Protein AF-A0A166CKY2-F1 (afdb_monomer_lite)

Foldseek 3Di:
DDDDDDDDDDDDDDDDDDDDDDDDDPPPPDDPPPPPDPDPCPDPVNVVVVVVVVVVVVVVVVVVVVVVVVVVVVVVVVVVVVVVVVVVVVVVVVVVVVVVVVVD

pLDDT: mean 74.88, std 21.4, range [35.12, 98.31]

Structure (mmCIF, N/CA/C/O backbone):
data_AF-A0A166CKY2-F1
#
_entry.id   AF-A0A166CKY2-F1
#
loop_
_atom_site.group_PDB
_atom_site.id
_atom_site.type_symbol
_atom_site.label_atom_id
_atom_site.label_alt_id
_atom_site.label_comp_id
_atom_site.label_asym_id
_atom_site.label_entity_id
_atom_site.label_seq_id
_atom_site.pdbx_PDB_ins_code
_atom_site.Cartn_x
_atom_site.Cartn_y
_atom_site.Cartn_z
_atom_site.occupancy
_atom_site.B_iso_or_equiv
_atom_site.auth_seq_id
_atom_site.auth_comp_id
_atom_site.auth_asym_id
_atom_site.auth_atom_id
_atom_site.pdbx_PDB_model_num
ATOM 1 N N . MET A 1 1 ? 30.961 61.485 -17.310 1.00 35.12 1 MET A N 1
ATOM 2 C CA . MET A 1 1 ? 31.722 62.132 -18.396 1.00 35.12 1 MET A CA 1
ATOM 3 C C . MET A 1 1 ? 32.921 61.261 -18.720 1.00 35.12 1 MET A C 1
ATOM 5 O O . MET A 1 1 ? 33.602 60.895 -17.775 1.00 35.12 1 MET A O 1
ATOM 9 N N . SER A 1 2 ? 33.133 61.002 -20.018 1.00 40.38 2 SER A N 1
ATOM 10 C CA . SER A 1 2 ? 34.422 60.700 -20.676 1.00 40.38 2 SER A CA 1
ATOM 11 C C . SER A 1 2 ? 35.143 59.389 -20.327 1.00 40.38 2 SER A C 1
ATOM 13 O O . SER A 1 2 ? 35.209 59.009 -19.172 1.00 40.38 2 SER A O 1
ATOM 15 N N . THR A 1 3 ? 35.768 58.641 -21.236 1.00 43.66 3 THR A N 1
ATOM 16 C CA . THR A 1 3 ? 35.901 58.640 -22.710 1.00 43.66 3 THR A CA 1
ATOM 17 C C . THR A 1 3 ? 36.643 57.340 -23.053 1.00 43.66 3 THR A C 1
ATOM 19 O O . THR A 1 3 ? 37.560 56.959 -22.328 1.00 43.66 3 THR A O 1
ATOM 22 N N . LEU A 1 4 ? 36.294 56.695 -24.167 1.00 44.28 4 LEU A N 1
ATOM 23 C CA . LEU A 1 4 ? 37.158 55.723 -24.849 1.00 44.28 4 LEU A CA 1
ATOM 24 C C . LEU A 1 4 ? 38.430 56.429 -25.363 1.00 44.28 4 LEU A C 1
ATOM 26 O O . LEU A 1 4 ? 38.348 57.606 -25.728 1.00 44.28 4 LEU A O 1
ATOM 30 N N . PRO A 1 5 ? 39.547 55.704 -25.533 1.00 48.31 5 PRO A N 1
ATOM 31 C CA . PRO A 1 5 ? 40.351 55.924 -26.726 1.00 48.31 5 PRO A CA 1
ATOM 32 C C . PRO A 1 5 ? 40.645 54.629 -27.498 1.00 48.31 5 PRO A C 1
ATOM 34 O O . PRO A 1 5 ? 41.071 53.610 -26.961 1.00 48.31 5 PRO A O 1
ATOM 37 N N . THR A 1 6 ? 40.394 54.743 -28.797 1.00 45.53 6 THR A N 1
ATOM 38 C CA . THR A 1 6 ? 40.831 53.920 -29.927 1.00 45.53 6 THR A CA 1
ATOM 39 C C . THR A 1 6 ? 42.352 53.965 -30.114 1.00 45.53 6 THR A C 1
ATOM 41 O O . THR A 1 6 ? 42.912 55.055 -30.040 1.00 45.53 6 THR A O 1
ATOM 44 N N . GLN A 1 7 ? 42.983 52.844 -30.500 1.00 37.09 7 GLN A N 1
ATOM 45 C CA . GLN A 1 7 ? 44.106 52.840 -31.462 1.00 37.09 7 GLN A CA 1
ATOM 46 C C . GLN A 1 7 ? 44.416 51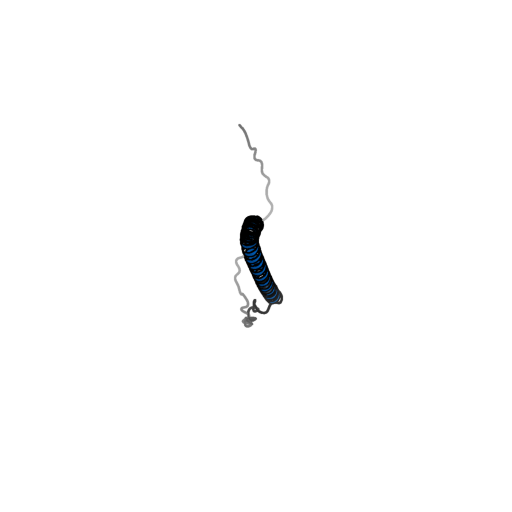.425 -32.017 1.00 37.09 7 GLN A C 1
ATOM 48 O O . GLN A 1 7 ? 44.999 50.587 -31.338 1.00 37.09 7 GLN A O 1
ATOM 53 N N . GLN A 1 8 ? 44.022 51.173 -33.273 1.00 46.56 8 GLN A N 1
ATOM 54 C CA . GLN A 1 8 ? 44.831 50.440 -34.281 1.00 46.56 8 GLN A CA 1
ATOM 55 C C . GLN A 1 8 ? 45.835 51.457 -34.909 1.00 46.56 8 GLN A C 1
ATOM 57 O O . GLN A 1 8 ? 45.719 52.625 -34.519 1.00 46.56 8 GLN A O 1
ATOM 62 N N . PRO A 1 9 ? 46.738 51.173 -35.891 1.00 52.53 9 PRO A N 1
ATOM 63 C CA . PRO A 1 9 ? 46.991 49.970 -36.724 1.00 52.53 9 PRO A CA 1
ATOM 64 C C . PRO A 1 9 ? 48.501 49.670 -37.001 1.00 52.53 9 PRO A C 1
ATOM 66 O O . PRO A 1 9 ? 49.356 50.396 -36.510 1.00 52.53 9 PRO A O 1
ATOM 69 N N . VAL A 1 10 ? 48.808 48.598 -37.756 1.00 44.41 10 VAL A N 1
ATOM 70 C CA . VAL A 1 10 ? 49.768 48.474 -38.903 1.00 44.41 10 VAL A CA 1
ATOM 71 C C . VAL A 1 10 ? 49.798 46.982 -39.312 1.00 44.41 10 VAL A C 1
ATOM 73 O O . VAL A 1 10 ? 50.087 46.133 -38.476 1.00 44.41 10 VAL A O 1
ATOM 76 N N . ASP A 1 11 ? 49.235 46.531 -40.433 1.00 44.06 11 ASP A N 1
ATOM 77 C CA . ASP A 1 11 ? 49.545 46.715 -41.868 1.00 44.06 11 ASP A CA 1
ATOM 78 C C . ASP A 1 11 ? 50.386 45.560 -42.461 1.00 44.06 11 ASP A C 1
ATOM 80 O O . ASP A 1 11 ? 51.505 45.285 -42.041 1.00 44.06 11 ASP A O 1
ATOM 84 N N . ASP A 1 12 ? 49.770 44.933 -43.472 1.00 42.44 12 ASP A N 1
ATOM 85 C CA . ASP A 1 12 ? 50.309 44.274 -44.669 1.00 42.44 12 ASP A CA 1
ATOM 86 C C . ASP A 1 12 ? 51.251 43.063 -44.601 1.00 42.44 12 ASP A C 1
ATOM 88 O O . ASP A 1 12 ? 52.433 43.176 -44.292 1.00 42.44 12 ASP A O 1
ATOM 92 N N . ALA A 1 13 ? 50.755 41.928 -45.130 1.00 36.97 13 ALA A N 1
ATOM 93 C CA . ALA A 1 13 ? 51.536 41.026 -45.992 1.00 36.97 13 ALA A CA 1
ATOM 94 C C . ALA A 1 13 ? 50.698 39.866 -46.600 1.00 36.97 13 ALA A C 1
ATOM 96 O O . ALA A 1 13 ? 50.515 38.829 -45.975 1.00 36.97 13 ALA A O 1
ATOM 97 N N . PHE A 1 14 ? 50.308 40.033 -47.876 1.00 42.09 14 PHE A N 1
ATOM 98 C CA . PHE A 1 14 ? 50.058 39.002 -48.917 1.00 42.09 14 PHE A CA 1
ATOM 99 C C . PHE A 1 14 ? 48.808 38.092 -48.787 1.00 42.09 14 PHE A C 1
ATOM 101 O O . PHE A 1 14 ? 48.752 37.177 -47.981 1.00 42.09 14 PHE A O 1
ATOM 108 N N . LYS A 1 15 ? 47.721 38.385 -49.522 1.00 41.62 15 LYS A N 1
ATOM 109 C CA . LYS A 1 15 ? 47.389 37.948 -50.909 1.00 41.62 15 LYS A CA 1
ATOM 110 C C . LYS A 1 15 ? 46.974 36.472 -51.074 1.00 41.62 15 LYS A C 1
ATOM 112 O O . LYS A 1 15 ? 47.710 35.575 -50.690 1.00 41.62 15 LYS A O 1
ATOM 117 N N . SER A 1 16 ? 45.920 36.305 -51.893 1.00 40.69 16 SER A N 1
ATOM 118 C CA . SER A 1 16 ? 45.691 35.192 -52.841 1.00 40.69 16 SER A CA 1
ATOM 119 C C . SER A 1 16 ? 45.147 33.868 -52.255 1.00 40.69 16 SER A C 1
ATOM 121 O O . SER A 1 16 ? 45.772 33.290 -51.386 1.00 40.69 16 SER A O 1
ATOM 123 N N . ASN A 1 17 ? 44.035 33.254 -52.689 1.00 44.66 17 ASN A N 1
ATOM 124 C CA . ASN A 1 17 ? 43.309 33.318 -53.959 1.00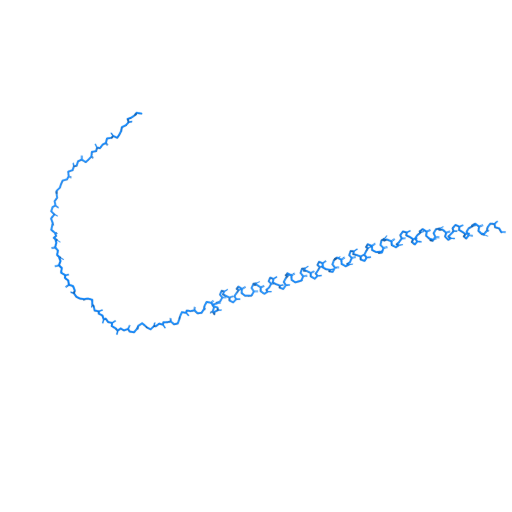 44.66 17 ASN A CA 1
ATOM 125 C C . ASN A 1 17 ? 41.870 32.793 -53.830 1.00 44.66 17 ASN 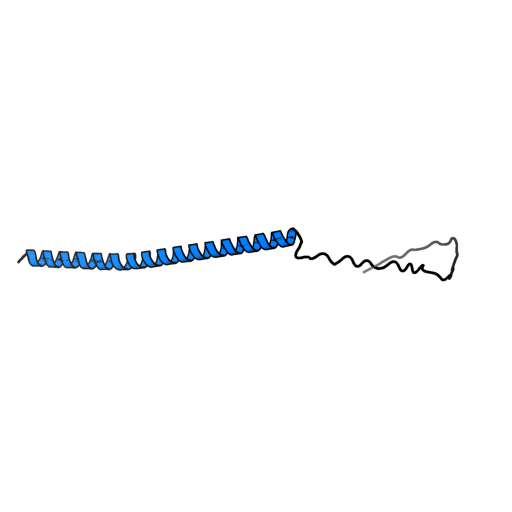A C 1
ATOM 127 O O . ASN A 1 17 ? 41.611 31.795 -53.162 1.00 44.66 17 ASN A O 1
ATOM 131 N N . ASP A 1 18 ? 40.993 33.436 -54.595 1.00 45.59 18 ASP A N 1
ATOM 132 C CA . ASP A 1 18 ? 39.775 32.888 -55.186 1.00 45.59 18 ASP A CA 1
ATOM 133 C C . ASP A 1 18 ? 40.071 31.593 -55.967 1.00 45.59 18 ASP A C 1
ATOM 135 O O . ASP A 1 18 ? 41.022 31.523 -56.749 1.00 45.59 18 ASP A O 1
ATOM 139 N N . SER A 1 19 ? 39.275 30.549 -55.743 1.00 44.16 19 SER A N 1
ATOM 140 C CA . SER A 1 19 ? 39.218 29.358 -56.597 1.00 44.16 19 SER A CA 1
ATOM 141 C C . SER A 1 19 ? 37.854 28.695 -56.450 1.00 44.16 19 SER A C 1
ATOM 143 O O . SER A 1 19 ? 37.672 27.707 -55.741 1.00 44.16 19 SER A O 1
ATOM 145 N N . THR A 1 20 ? 36.883 29.256 -57.162 1.00 48.25 20 THR A N 1
ATOM 146 C CA . THR A 1 20 ? 35.702 28.530 -57.631 1.00 48.25 20 THR A CA 1
ATOM 147 C C . THR A 1 20 ? 36.151 27.303 -58.434 1.00 48.25 20 THR A C 1
ATOM 149 O O . THR A 1 20 ? 36.569 27.462 -59.574 1.00 48.25 20 THR A O 1
ATOM 152 N N . TYR A 1 21 ? 36.054 26.088 -57.880 1.00 49.06 21 TYR A N 1
ATOM 153 C CA . TYR A 1 21 ? 35.963 24.860 -58.679 1.00 49.06 21 TYR A CA 1
ATOM 154 C C . TYR A 1 21 ? 35.004 23.851 -58.051 1.00 49.06 21 TYR A C 1
ATOM 156 O O . TYR A 1 21 ? 35.112 23.428 -56.902 1.00 49.06 21 TYR A O 1
ATOM 164 N N . SER A 1 22 ? 34.026 23.515 -58.873 1.00 46.12 22 SER A N 1
ATOM 165 C CA . SER A 1 22 ? 32.844 22.727 -58.605 1.00 46.12 22 SER A CA 1
ATOM 166 C C . SER A 1 22 ? 33.110 21.227 -58.777 1.00 46.12 22 SER A C 1
ATOM 168 O O . SER A 1 22 ? 33.634 20.823 -59.810 1.00 46.12 22 SER A O 1
ATOM 170 N N . ASN A 1 23 ? 32.548 20.430 -57.856 1.00 44.34 23 ASN A N 1
ATOM 171 C CA . ASN A 1 23 ? 32.087 19.032 -58.015 1.00 44.34 23 ASN A CA 1
ATOM 172 C C . ASN A 1 23 ? 33.125 17.890 -58.188 1.00 44.34 23 ASN A C 1
ATOM 174 O O . ASN A 1 23 ? 34.259 18.151 -58.570 1.00 44.34 23 ASN A O 1
ATOM 178 N N . PRO A 1 24 ? 32.741 16.599 -57.985 1.00 50.50 24 PRO A N 1
ATOM 179 C CA . PRO A 1 24 ? 31.430 16.057 -57.601 1.00 50.50 24 PRO A CA 1
ATOM 180 C C . PRO A 1 24 ? 31.429 15.177 -56.334 1.00 50.50 24 PRO A C 1
ATOM 182 O O . PRO A 1 24 ? 32.338 14.400 -56.053 1.00 50.50 24 PRO A O 1
ATOM 185 N N . ARG A 1 25 ? 30.320 15.254 -55.597 1.00 48.69 25 ARG A N 1
ATOM 186 C CA . ARG A 1 25 ? 29.953 14.348 -54.501 1.00 48.69 25 ARG A CA 1
ATOM 187 C C . ARG A 1 25 ? 29.839 12.907 -55.034 1.00 48.69 25 ARG A C 1
ATOM 189 O O . ARG A 1 25 ? 29.024 12.690 -55.932 1.00 48.69 25 ARG A O 1
ATOM 196 N N . PRO A 1 26 ? 30.559 11.905 -54.494 1.00 48.81 26 PRO A N 1
ATOM 197 C CA . PRO A 1 26 ? 30.242 10.520 -54.804 1.00 48.81 26 PRO A CA 1
ATOM 198 C C . PRO A 1 26 ? 28.923 10.171 -54.106 1.00 48.81 26 PRO A C 1
ATOM 200 O O . PRO A 1 26 ? 28.855 10.045 -52.883 1.00 48.81 26 PRO A O 1
ATOM 203 N N . ILE A 1 27 ? 27.848 10.055 -54.889 1.00 53.84 27 ILE A N 1
ATOM 204 C CA . ILE A 1 27 ? 26.581 9.464 -54.452 1.00 53.84 27 ILE A CA 1
ATOM 205 C C . ILE A 1 27 ? 26.806 7.950 -54.406 1.00 53.84 27 ILE A C 1
ATOM 207 O O . ILE A 1 27 ? 26.418 7.214 -55.310 1.00 53.84 27 ILE A O 1
ATOM 211 N N . ALA A 1 28 ? 27.495 7.478 -53.367 1.00 53.19 28 ALA A N 1
ATOM 212 C CA . ALA A 1 28 ? 27.472 6.068 -53.023 1.00 53.19 28 ALA A CA 1
ATOM 213 C C . ALA A 1 28 ? 26.090 5.775 -52.429 1.00 53.19 28 ALA A C 1
ATOM 215 O O . ALA A 1 28 ? 25.838 5.980 -51.242 1.00 53.19 28 ALA A O 1
ATOM 216 N N . ALA A 1 29 ? 25.174 5.341 -53.291 1.00 54.41 29 ALA A N 1
ATOM 217 C CA . ALA A 1 29 ? 23.973 4.636 -52.890 1.00 54.41 29 ALA A CA 1
ATOM 218 C C . ALA A 1 29 ? 24.392 3.297 -52.262 1.00 54.41 29 ALA A C 1
ATOM 220 O O . ALA A 1 29 ? 24.477 2.274 -52.931 1.00 54.41 29 ALA A O 1
ATOM 221 N N . ALA A 1 30 ? 24.684 3.324 -50.967 1.00 56.41 30 ALA A N 1
ATOM 222 C CA . ALA A 1 30 ? 24.637 2.156 -50.110 1.00 56.41 30 ALA A CA 1
ATOM 223 C C . ALA A 1 30 ? 23.543 2.443 -49.087 1.00 56.41 30 ALA A C 1
ATOM 225 O O . ALA A 1 30 ? 23.751 3.155 -48.110 1.00 56.41 30 ALA A O 1
ATOM 226 N N . THR A 1 31 ? 22.346 1.990 -49.453 1.00 53.56 31 THR A N 1
ATOM 227 C CA . THR A 1 31 ? 21.249 1.557 -48.590 1.00 53.56 31 THR A CA 1
ATOM 228 C C . THR A 1 31 ? 21.393 2.030 -47.148 1.00 53.56 31 THR A C 1
ATOM 230 O O . THR A 1 31 ? 22.156 1.445 -46.381 1.00 53.56 31 THR A O 1
ATOM 233 N N . SER A 1 32 ? 20.641 3.068 -46.765 1.00 54.38 32 SER A N 1
ATOM 234 C CA . SER A 1 32 ? 20.343 3.313 -45.356 1.00 54.38 32 SER A CA 1
ATOM 235 C C . SER A 1 32 ? 19.699 2.043 -44.815 1.00 54.38 32 SER A C 1
ATOM 237 O O . SER A 1 32 ? 18.497 1.831 -44.960 1.00 54.38 32 SER A O 1
ATOM 239 N N . LEU A 1 33 ? 20.525 1.160 -44.260 1.00 56.06 33 LEU A N 1
ATOM 240 C CA . LEU A 1 33 ? 20.101 0.089 -43.390 1.00 56.06 33 LEU A CA 1
ATOM 241 C C . LEU A 1 33 ? 19.495 0.826 -42.201 1.00 56.06 33 LEU A C 1
ATOM 243 O O . LEU A 1 33 ? 20.213 1.274 -41.313 1.00 56.06 33 LEU A O 1
ATOM 247 N N . ALA A 1 34 ? 18.193 1.100 -42.283 1.00 63.62 34 ALA A N 1
ATOM 248 C CA . ALA A 1 34 ? 17.441 1.678 -41.195 1.00 63.62 34 ALA A CA 1
ATOM 249 C C . ALA A 1 34 ? 17.509 0.645 -40.077 1.00 63.62 34 ALA A C 1
ATOM 251 O O . ALA A 1 34 ? 16.759 -0.330 -40.068 1.00 63.62 34 ALA A O 1
ATOM 252 N N . THR A 1 35 ? 18.481 0.806 -39.183 1.00 67.69 35 THR A N 1
ATOM 253 C CA . THR A 1 35 ? 18.456 0.143 -37.894 1.00 67.69 35 THR A CA 1
ATOM 254 C C . THR A 1 35 ? 17.083 0.457 -37.310 1.00 67.69 35 THR A C 1
ATOM 256 O O . THR A 1 35 ? 16.732 1.641 -37.237 1.00 67.69 35 THR A O 1
ATOM 259 N N . PRO A 1 36 ? 16.269 -0.560 -36.971 1.00 73.50 36 PRO A N 1
ATOM 260 C CA . PRO A 1 36 ? 15.018 -0.319 -36.277 1.00 73.50 36 PRO A CA 1
ATOM 261 C C . PRO A 1 36 ? 15.326 0.581 -35.085 1.00 73.50 36 PRO A C 1
ATOM 263 O O . PRO A 1 36 ? 16.294 0.326 -34.362 1.00 73.50 36 PRO A O 1
ATOM 266 N N . ALA A 1 37 ? 14.572 1.672 -34.936 1.00 73.56 37 ALA A N 1
ATOM 267 C CA . ALA A 1 37 ? 14.736 2.534 -33.777 1.00 73.56 37 ALA A CA 1
ATOM 268 C C . ALA A 1 37 ? 14.617 1.650 -32.522 1.00 73.56 37 ALA A C 1
ATOM 270 O O . ALA A 1 37 ? 13.687 0.841 -32.463 1.00 73.56 37 ALA A O 1
ATOM 271 N N . PRO A 1 38 ? 15.565 1.730 -31.573 1.00 74.44 38 PRO A N 1
ATOM 272 C CA . PRO A 1 38 ? 15.526 0.893 -30.385 1.00 74.44 38 PRO A CA 1
ATOM 273 C C . PRO A 1 38 ? 14.206 1.124 -29.650 1.00 74.44 38 PRO A C 1
ATOM 275 O O . PRO A 1 38 ? 13.815 2.272 -29.422 1.00 74.44 38 PRO A O 1
ATOM 278 N N . ASP A 1 39 ? 13.513 0.035 -29.316 1.00 83.56 39 ASP A N 1
ATOM 279 C CA . ASP A 1 39 ? 12.276 0.106 -28.549 1.00 83.56 39 ASP A CA 1
ATOM 280 C C . ASP A 1 39 ? 12.605 0.622 -27.146 1.00 83.56 39 ASP A C 1
ATOM 282 O O . ASP A 1 39 ? 13.311 -0.019 -26.369 1.00 83.56 39 ASP A O 1
ATOM 286 N N . ILE A 1 40 ? 12.109 1.816 -26.829 1.00 79.69 40 ILE A N 1
ATOM 287 C CA . ILE A 1 40 ? 12.350 2.488 -25.549 1.00 79.69 40 ILE A CA 1
ATOM 288 C C . ILE A 1 40 ? 11.757 1.661 -24.396 1.00 79.69 40 ILE A C 1
ATOM 290 O O . ILE A 1 40 ? 12.269 1.714 -23.272 1.00 79.69 40 ILE A O 1
ATOM 294 N N . HIS A 1 41 ? 10.717 0.870 -24.675 1.00 86.31 41 HIS A N 1
ATOM 295 C CA . HIS A 1 41 ? 10.071 -0.010 -23.710 1.00 86.31 41 HIS A CA 1
ATOM 296 C C . HIS A 1 41 ? 10.866 -1.291 -23.442 1.00 86.31 41 HIS A C 1
ATOM 298 O O . HIS A 1 41 ? 10.734 -1.867 -22.365 1.00 86.31 41 HIS A O 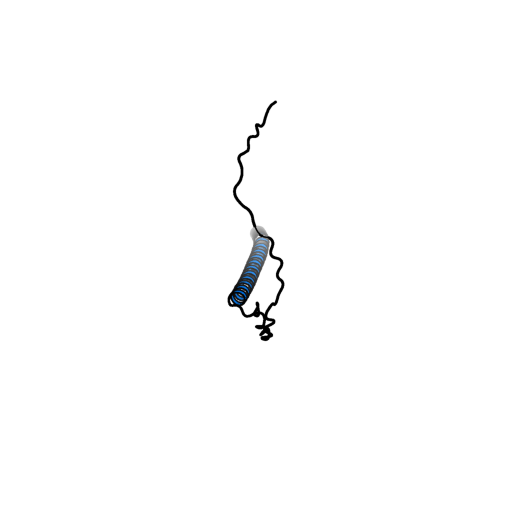1
ATOM 304 N N . ASP A 1 42 ? 11.755 -1.691 -24.352 1.00 87.00 42 ASP A N 1
ATOM 305 C CA . ASP A 1 42 ? 12.638 -2.847 -24.176 1.00 87.00 42 ASP A CA 1
ATOM 306 C C . ASP A 1 42 ? 14.035 -2.434 -23.688 1.00 87.00 42 ASP A C 1
ATOM 308 O O . ASP A 1 42 ? 15.077 -2.931 -24.115 1.00 87.00 42 ASP A O 1
ATOM 312 N N . THR A 1 43 ? 14.070 -1.450 -22.786 1.00 91.31 43 THR A N 1
ATOM 313 C CA . THR A 1 43 ? 15.310 -1.004 -22.145 1.00 91.31 43 THR A CA 1
ATOM 314 C C . THR A 1 43 ? 15.340 -1.433 -20.679 1.00 91.31 43 THR A C 1
ATOM 316 O O . THR A 1 43 ? 14.300 -1.428 -20.011 1.00 91.31 43 THR A O 1
ATOM 319 N N . PRO A 1 44 ? 16.517 -1.762 -20.113 1.00 94.31 44 PRO A N 1
ATOM 320 C CA . PRO A 1 44 ? 16.633 -2.087 -18.690 1.00 94.31 44 PRO A CA 1
ATOM 321 C C . PRO A 1 44 ? 16.091 -0.981 -17.774 1.00 94.31 44 PRO A C 1
ATOM 323 O O . PRO A 1 44 ? 15.459 -1.266 -16.760 1.00 94.31 44 PRO A O 1
ATOM 326 N N . LEU A 1 45 ? 16.281 0.286 -18.158 1.00 94.69 45 LEU A N 1
ATOM 327 C CA . LEU A 1 45 ? 15.780 1.436 -17.404 1.00 94.69 45 LEU A CA 1
ATOM 328 C C . LEU A 1 45 ? 14.252 1.525 -17.424 1.00 94.69 45 LEU A C 1
ATOM 330 O O . LEU A 1 45 ? 13.654 1.852 -16.401 1.00 94.69 45 LEU A O 1
ATOM 334 N N . PHE A 1 46 ? 13.612 1.213 -18.555 1.00 95.88 46 PHE A N 1
ATOM 335 C CA . PHE A 1 46 ? 12.154 1.167 -18.622 1.00 95.88 46 PHE A CA 1
ATOM 336 C C . PHE A 1 46 ? 11.594 0.074 -17.708 1.00 95.88 46 PHE A C 1
ATOM 338 O O . PHE A 1 46 ? 10.698 0.339 -16.910 1.00 95.88 46 PHE A O 1
ATOM 345 N N . HIS A 1 47 ? 12.180 -1.124 -17.736 1.00 96.12 47 HIS A N 1
ATOM 346 C CA . HIS A 1 47 ? 11.797 -2.211 -16.833 1.00 96.12 47 HIS A CA 1
ATOM 347 C C . HIS A 1 47 ? 11.999 -1.841 -15.358 1.00 96.12 47 HIS A C 1
ATOM 349 O O . HIS A 1 47 ? 11.128 -2.108 -14.528 1.00 96.12 47 HIS A O 1
ATOM 355 N N . GLN A 1 48 ? 13.106 -1.168 -15.032 1.00 97.19 48 GLN A N 1
ATOM 356 C CA . GLN A 1 48 ? 13.358 -0.666 -13.683 1.00 97.19 48 GLN A CA 1
ATOM 357 C C . GLN A 1 48 ? 12.300 0.359 -13.250 1.00 97.19 48 GLN A C 1
ATOM 359 O O . GLN A 1 48 ? 11.795 0.275 -12.132 1.00 97.19 48 GLN A O 1
ATOM 364 N N . LEU A 1 49 ? 11.921 1.293 -14.128 1.00 96.62 49 LEU A N 1
ATOM 365 C CA . LEU A 1 49 ? 10.864 2.267 -13.850 1.00 96.62 49 LEU A CA 1
ATOM 366 C C . LEU A 1 49 ? 9.521 1.578 -13.578 1.00 96.62 49 LEU A C 1
ATOM 368 O O . LEU A 1 49 ? 8.841 1.927 -12.614 1.00 96.62 49 LEU A O 1
ATOM 372 N N . ILE A 1 50 ? 9.151 0.584 -14.390 1.00 97.56 50 ILE A N 1
ATOM 373 C CA . ILE A 1 50 ? 7.933 -0.205 -14.171 1.00 97.56 50 ILE A CA 1
ATOM 374 C C . ILE A 1 50 ? 7.976 -0.907 -12.810 1.00 97.56 50 ILE A C 1
ATOM 376 O O . ILE A 1 50 ? 6.988 -0.848 -12.077 1.00 97.56 50 ILE A O 1
ATOM 380 N N . GLY A 1 51 ? 9.112 -1.505 -12.441 1.00 98.00 51 GLY A N 1
ATOM 381 C CA . GLY A 1 51 ? 9.296 -2.131 -11.129 1.00 98.00 51 GLY A CA 1
ATOM 382 C C . GLY A 1 51 ? 9.073 -1.151 -9.974 1.00 98.00 51 GLY A C 1
ATOM 383 O O . GLY A 1 51 ? 8.287 -1.434 -9.072 1.00 98.00 51 GLY A O 1
ATOM 384 N N . ILE A 1 52 ? 9.671 0.041 -10.051 1.00 98.25 52 ILE A N 1
ATOM 385 C CA . ILE A 1 52 ? 9.502 1.097 -9.039 1.00 98.25 52 ILE A CA 1
ATOM 386 C C . ILE A 1 52 ? 8.033 1.530 -8.931 1.00 98.25 52 ILE A C 1
ATOM 388 O O . ILE A 1 52 ? 7.507 1.684 -7.830 1.00 98.25 52 ILE A O 1
ATOM 392 N N . ILE A 1 53 ? 7.346 1.716 -10.062 1.00 98.12 53 ILE A N 1
ATOM 393 C CA . ILE A 1 53 ? 5.927 2.103 -10.073 1.00 98.12 53 ILE A CA 1
ATOM 394 C C . ILE A 1 53 ? 5.063 1.014 -9.424 1.00 98.12 53 ILE A C 1
ATOM 396 O O . ILE A 1 53 ? 4.152 1.325 -8.654 1.00 98.12 53 ILE A O 1
ATOM 400 N N . GLN A 1 54 ? 5.333 -0.259 -9.721 1.00 98.31 54 GLN A N 1
ATOM 401 C CA . GLN A 1 54 ? 4.608 -1.384 -9.131 1.00 98.31 54 GLN A CA 1
ATOM 402 C C . GLN A 1 54 ? 4.807 -1.453 -7.616 1.00 98.31 54 GLN A C 1
ATOM 404 O O . GLN A 1 54 ? 3.823 -1.577 -6.885 1.00 98.31 54 GLN A O 1
ATOM 409 N N . GLU A 1 55 ? 6.048 -1.317 -7.149 1.00 98.25 55 GLU A N 1
ATOM 410 C CA . GLU A 1 55 ? 6.374 -1.292 -5.724 1.00 98.25 55 GLU A CA 1
ATOM 411 C C . GLU A 1 55 ? 5.671 -0.128 -5.020 1.00 98.25 55 GLU A C 1
ATOM 413 O O . GLU A 1 55 ? 4.945 -0.340 -4.050 1.00 98.25 55 GLU A O 1
ATOM 418 N N . HIS A 1 56 ? 5.769 1.084 -5.572 1.00 98.31 56 HIS A N 1
ATOM 419 C CA . HIS A 1 56 ? 5.113 2.264 -5.011 1.00 98.31 56 HIS A CA 1
ATOM 420 C C . HIS A 1 56 ? 3.589 2.086 -4.905 1.00 98.31 56 HIS A C 1
ATOM 422 O O . HIS A 1 56 ? 2.979 2.450 -3.898 1.00 98.31 56 HIS A O 1
ATOM 428 N N . ASN A 1 57 ? 2.958 1.486 -5.916 1.00 98.19 57 ASN A N 1
ATOM 429 C CA . ASN A 1 57 ? 1.525 1.197 -5.889 1.00 98.19 57 ASN A CA 1
ATOM 430 C C . ASN A 1 57 ? 1.158 0.162 -4.816 1.00 98.19 57 ASN A C 1
ATOM 432 O O . ASN A 1 57 ? 0.131 0.315 -4.149 1.00 98.19 57 ASN A O 1
ATOM 436 N N . ALA A 1 58 ? 1.983 -0.871 -4.632 1.00 98.12 58 ALA A N 1
ATOM 437 C CA . ALA A 1 58 ? 1.789 -1.863 -3.580 1.00 98.12 58 ALA A CA 1
ATOM 438 C C . ALA A 1 58 ? 1.912 -1.225 -2.188 1.00 98.12 58 ALA A C 1
ATOM 440 O O . ALA A 1 58 ? 1.011 -1.385 -1.362 1.00 98.12 58 ALA A O 1
ATOM 441 N N . THR A 1 59 ? 2.950 -0.415 -1.962 1.00 98.31 59 THR A N 1
ATOM 442 C CA . THR A 1 59 ? 3.147 0.318 -0.705 1.00 98.31 59 THR A CA 1
ATOM 443 C C . THR A 1 59 ? 1.992 1.277 -0.420 1.00 98.31 59 THR A C 1
ATOM 445 O O . THR A 1 59 ? 1.462 1.297 0.689 1.00 98.31 59 THR A O 1
ATOM 448 N N . ALA A 1 60 ? 1.538 2.045 -1.415 1.00 97.81 60 ALA A N 1
ATOM 449 C CA . ALA A 1 60 ? 0.416 2.969 -1.247 1.00 97.81 60 ALA A CA 1
ATOM 450 C C . ALA A 1 60 ? -0.891 2.241 -0.889 1.00 97.81 60 ALA A C 1
ATOM 452 O O . ALA A 1 60 ? -1.706 2.748 -0.111 1.00 97.81 60 ALA A O 1
ATOM 453 N N . LYS A 1 61 ? -1.103 1.040 -1.442 1.00 98.31 61 LYS A N 1
ATOM 454 C CA . LYS A 1 61 ? -2.238 0.188 -1.079 1.00 98.31 61 LYS A CA 1
ATOM 455 C C . LYS A 1 61 ? -2.138 -0.265 0.379 1.00 98.31 61 LYS A C 1
ATOM 457 O O . LYS A 1 61 ? -3.103 -0.099 1.118 1.00 98.31 61 LYS A O 1
ATOM 462 N N . GLU A 1 62 ? -0.986 -0.774 0.799 1.00 98.06 62 GLU A N 1
ATOM 463 C CA . GLU A 1 62 ? -0.772 -1.234 2.174 1.00 98.06 62 GLU A CA 1
ATOM 464 C C . GLU A 1 62 ? -0.964 -0.100 3.191 1.00 98.06 62 GLU A C 1
ATOM 466 O O . GLU A 1 62 ? -1.682 -0.258 4.178 1.00 98.06 62 GLU A O 1
ATOM 471 N N . GLN A 1 63 ? -0.424 1.088 2.908 1.00 98.06 63 GLN A N 1
ATOM 472 C CA . GLN A 1 63 ? -0.632 2.276 3.739 1.00 98.06 63 GLN A CA 1
ATOM 473 C C . GLN A 1 63 ? -2.117 2.634 3.879 1.00 98.06 63 GLN A C 1
ATOM 475 O O . GLN A 1 63 ? -2.582 2.951 4.977 1.00 98.06 63 GLN A O 1
ATOM 480 N N . ARG A 1 64 ? -2.887 2.552 2.786 1.00 97.69 64 ARG A N 1
ATOM 481 C CA . ARG A 1 64 ? -4.338 2.774 2.824 1.00 97.69 64 ARG A CA 1
ATOM 482 C C . ARG A 1 64 ? -5.035 1.738 3.704 1.00 97.69 64 ARG A C 1
ATOM 484 O O . ARG A 1 64 ? -5.896 2.118 4.497 1.00 97.69 64 ARG A O 1
ATOM 491 N N . ASP A 1 65 ? -4.676 0.467 3.576 1.00 97.81 65 ASP A N 1
ATOM 492 C CA . ASP A 1 65 ? -5.277 -0.621 4.350 1.00 97.81 65 ASP A CA 1
ATOM 493 C C . ASP A 1 65 ? -4.984 -0.452 5.854 1.00 97.81 65 ASP A C 1
ATOM 495 O O . ASP A 1 65 ? -5.897 -0.561 6.679 1.00 97.81 65 ASP A O 1
ATOM 499 N N . ILE A 1 66 ? -3.754 -0.061 6.210 1.00 97.56 66 ILE A N 1
ATOM 500 C CA . ILE A 1 66 ? -3.362 0.284 7.587 1.00 97.56 66 ILE A CA 1
ATOM 501 C C . ILE A 1 66 ? -4.210 1.444 8.115 1.00 97.56 66 ILE A C 1
ATOM 503 O O . ILE A 1 66 ? -4.816 1.333 9.183 1.00 97.56 66 ILE A O 1
ATOM 507 N N . MET A 1 67 ? -4.304 2.546 7.366 1.00 97.69 67 MET A N 1
ATOM 508 C CA . MET A 1 67 ? -5.093 3.710 7.777 1.00 97.69 67 MET A CA 1
ATOM 509 C C . MET A 1 67 ? -6.571 3.365 7.985 1.00 97.69 67 MET A C 1
ATOM 511 O O . MET A 1 67 ? -7.193 3.835 8.940 1.00 97.69 67 MET A O 1
ATOM 515 N N . GLN A 1 68 ? -7.144 2.527 7.119 1.00 97.12 68 GLN A N 1
ATOM 516 C CA . GLN A 1 68 ? -8.515 2.049 7.285 1.00 97.12 68 GLN A CA 1
ATOM 517 C C . GLN A 1 68 ? -8.668 1.179 8.539 1.00 97.12 68 GLN A C 1
ATOM 519 O O . GLN A 1 68 ? -9.645 1.335 9.273 1.00 97.12 68 GLN A O 1
ATOM 524 N N . GLY A 1 69 ? -7.708 0.293 8.817 1.00 96.62 69 GLY A N 1
ATOM 525 C CA . GLY A 1 69 ? -7.687 -0.522 10.033 1.00 96.62 69 GLY A CA 1
ATOM 526 C C . GLY A 1 69 ? -7.592 0.317 11.311 1.00 96.62 69 GLY A C 1
ATOM 527 O O . GLY A 1 69 ? -8.342 0.090 12.265 1.00 96.62 69 GLY A O 1
ATOM 528 N N . MET A 1 70 ? -6.735 1.341 11.305 1.00 96.56 70 MET A N 1
ATOM 529 C CA . MET A 1 70 ? -6.609 2.298 12.408 1.00 96.56 70 MET A CA 1
ATOM 530 C C . MET A 1 70 ? -7.911 3.063 12.631 1.00 96.56 70 MET A C 1
ATOM 532 O O . MET A 1 70 ? -8.381 3.156 13.763 1.00 96.56 70 MET A O 1
ATOM 536 N N . ARG A 1 71 ? -8.529 3.563 11.556 1.00 96.38 71 ARG A N 1
ATOM 537 C CA . ARG A 1 71 ? -9.807 4.275 11.636 1.00 96.38 71 ARG A CA 1
ATOM 538 C C . ARG A 1 71 ? -10.900 3.411 12.267 1.00 96.38 71 ARG A C 1
ATOM 540 O O . ARG A 1 71 ? -11.541 3.867 13.206 1.00 96.38 71 ARG A O 1
ATOM 547 N N . ARG A 1 72 ? -11.068 2.162 11.818 1.00 95.62 72 ARG A N 1
ATOM 548 C CA . ARG A 1 72 ? -12.054 1.239 12.413 1.00 95.62 72 ARG A CA 1
ATOM 549 C C . ARG A 1 72 ? -11.775 0.978 13.891 1.00 95.62 72 ARG A C 1
ATOM 551 O O . AR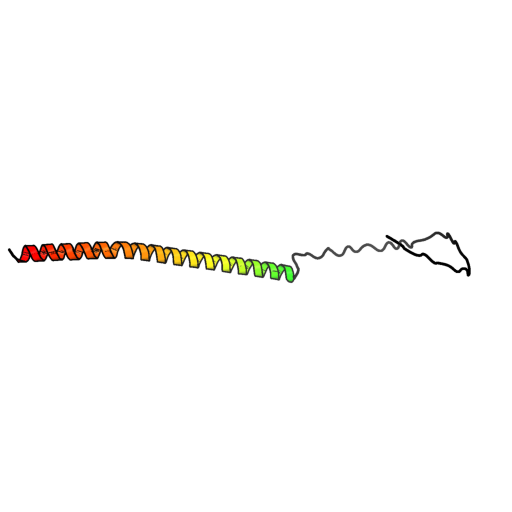G A 1 72 ? -12.693 0.971 14.700 1.00 95.62 72 ARG A O 1
ATOM 558 N N . SER A 1 73 ? -10.507 0.788 14.253 1.00 94.56 73 SER A N 1
ATOM 559 C CA . SER A 1 73 ? -10.113 0.583 15.652 1.00 94.56 73 SER A CA 1
ATOM 560 C C . SER A 1 73 ? -10.471 1.789 16.524 1.00 94.56 73 SER A C 1
ATOM 562 O O . SER A 1 73 ? -10.974 1.617 17.632 1.00 94.56 73 SER A O 1
ATOM 564 N N . LEU A 1 74 ? -10.262 3.007 16.016 1.00 94.38 74 LEU A N 1
ATOM 565 C CA . LEU A 1 74 ? -10.648 4.239 16.706 1.00 94.38 74 LEU A CA 1
ATOM 566 C C . LEU A 1 74 ? -12.169 4.381 16.833 1.00 94.38 74 LEU A C 1
ATOM 568 O O . LEU A 1 74 ? -12.641 4.738 17.908 1.00 94.38 74 LEU A O 1
ATOM 572 N N . GLU A 1 75 ? -12.929 4.059 15.784 1.00 93.62 75 GLU A N 1
ATOM 573 C CA . GLU A 1 75 ? -14.399 4.071 15.812 1.00 93.62 75 GLU A CA 1
ATOM 574 C C . GLU A 1 75 ? -14.943 3.099 16.880 1.00 93.62 75 GLU A C 1
ATOM 576 O O . GLU A 1 75 ? -15.766 3.491 17.708 1.00 93.62 75 GLU A O 1
ATOM 581 N N . LEU A 1 76 ? -14.407 1.874 16.953 1.00 91.69 76 LEU A N 1
ATOM 582 C CA . LEU A 1 76 ? -14.780 0.886 17.976 1.00 91.69 76 LEU A CA 1
ATOM 583 C C . LEU A 1 76 ? -14.401 1.327 19.396 1.00 91.69 76 LEU A C 1
ATOM 585 O O . LEU A 1 76 ? -15.167 1.134 20.342 1.00 91.69 76 LEU A O 1
ATOM 589 N N . LEU A 1 77 ? -13.216 1.921 19.569 1.00 89.69 77 LEU A N 1
ATOM 590 C CA . LEU A 1 77 ? -12.795 2.464 20.862 1.00 89.69 77 LEU A CA 1
ATOM 591 C C . LEU A 1 77 ? -13.702 3.614 21.304 1.00 89.69 77 LEU A C 1
ATOM 593 O O . LEU A 1 77 ? -14.071 3.681 22.478 1.00 89.69 77 LEU A O 1
ATOM 597 N N . GLN A 1 78 ? -14.090 4.489 20.377 1.00 87.94 78 GLN A N 1
ATOM 598 C CA . GLN A 1 78 ? -15.015 5.581 20.647 1.00 87.94 78 GLN A CA 1
ATOM 599 C C . GLN A 1 78 ? -16.392 5.047 21.065 1.00 87.94 78 GLN A C 1
ATOM 601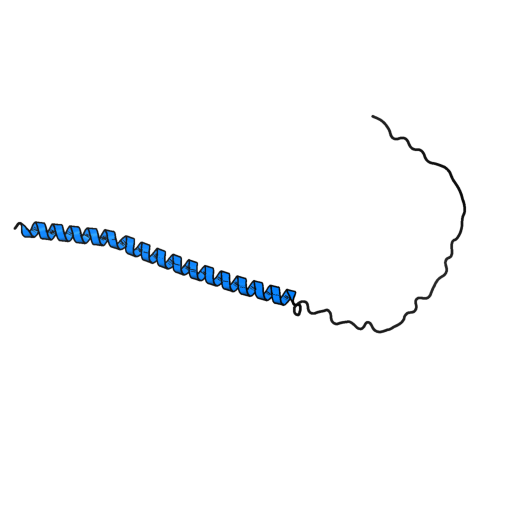 O O . GLN A 1 78 ? -16.925 5.491 22.084 1.00 87.94 78 GLN A O 1
ATOM 606 N N . GLU A 1 79 ? -16.931 4.054 20.359 1.00 85.00 79 GLU A N 1
ATOM 607 C CA . GLU A 1 79 ? -18.200 3.409 20.713 1.00 85.00 79 GLU A CA 1
ATOM 608 C C . GLU A 1 79 ? -18.146 2.781 22.115 1.00 85.00 79 GLU A C 1
ATOM 610 O O . GLU A 1 79 ? -18.980 3.084 22.972 1.00 85.00 79 GLU A O 1
ATOM 615 N N . GLN A 1 80 ? -17.105 1.996 22.417 1.00 80.50 80 GLN A N 1
ATOM 616 C CA . GLN A 1 80 ? -16.929 1.432 23.758 1.00 80.50 80 GLN A CA 1
ATOM 617 C C . GLN A 1 80 ? -16.794 2.507 24.839 1.00 80.50 80 GLN A C 1
ATOM 619 O O . GLN A 1 80 ? -17.312 2.344 25.947 1.00 80.50 80 GLN A O 1
ATOM 624 N N . SER A 1 81 ? -16.084 3.599 24.547 1.00 77.44 81 SER A N 1
ATOM 625 C CA . SER A 1 81 ? -15.922 4.706 25.490 1.00 77.44 81 SER A CA 1
ATOM 626 C C . SER A 1 81 ? -17.235 5.443 25.766 1.00 77.44 81 SER A C 1
ATOM 628 O O . SER A 1 81 ? -17.402 5.967 26.862 1.00 77.44 81 SER A O 1
ATOM 630 N N . SER A 1 82 ? -18.181 5.435 24.822 1.00 74.25 82 SER A N 1
ATOM 631 C CA . SER A 1 82 ? -19.514 6.023 24.987 1.00 74.25 82 SER A CA 1
ATOM 632 C C . SER A 1 82 ? -20.437 5.143 25.840 1.00 74.25 82 SER A C 1
ATOM 634 O O . SER A 1 82 ? -21.207 5.659 26.650 1.00 74.25 82 SER A O 1
ATOM 636 N N . ILE A 1 83 ? -20.312 3.816 25.736 1.00 71.62 83 ILE A N 1
ATOM 637 C CA . ILE A 1 83 ? -21.165 2.858 26.460 1.00 71.62 83 ILE A CA 1
ATOM 638 C C . ILE A 1 83 ? -20.763 2.724 27.940 1.00 71.62 83 ILE A C 1
ATOM 640 O O . ILE A 1 83 ? -21.625 2.684 28.821 1.00 71.62 83 ILE A O 1
ATOM 644 N N . ARG A 1 84 ? -19.459 2.708 28.253 1.00 70.38 84 ARG A N 1
ATOM 645 C CA . ARG A 1 84 ? -18.955 2.550 29.636 1.00 70.38 84 ARG A CA 1
ATOM 646 C C . ARG A 1 84 ? -19.510 3.559 30.661 1.00 70.38 84 ARG A C 1
ATOM 648 O O . ARG A 1 84 ? -19.869 3.123 31.756 1.00 70.38 84 ARG A O 1
ATOM 655 N N . PRO A 1 85 ? -19.586 4.878 30.392 1.00 70.12 85 PRO A N 1
ATOM 656 C CA . PRO A 1 85 ? -20.124 5.834 31.360 1.00 70.12 85 PRO A CA 1
ATOM 657 C C . PRO A 1 85 ? -21.634 5.667 31.574 1.00 70.12 85 PRO A C 1
ATOM 659 O O . PRO A 1 85 ? -22.096 5.808 32.706 1.00 70.12 85 PRO A O 1
ATOM 662 N N . LEU A 1 86 ? -22.389 5.308 30.529 1.00 69.38 86 LEU A N 1
ATOM 663 C CA . LEU A 1 86 ? -23.822 5.002 30.622 1.00 69.38 86 LEU A CA 1
ATOM 664 C C . LEU A 1 86 ? -24.076 3.784 31.515 1.00 69.38 86 LEU A C 1
ATOM 666 O O . LEU A 1 86 ? -24.907 3.844 32.418 1.00 69.38 86 LEU A O 1
ATOM 670 N N . GLN A 1 87 ? -23.306 2.712 31.322 1.00 70.69 87 GLN A N 1
ATOM 671 C CA . GLN A 1 87 ? -23.440 1.490 32.111 1.00 70.69 87 GLN A CA 1
ATOM 672 C C . GLN A 1 87 ? -23.106 1.720 33.590 1.00 70.69 87 GLN A C 1
ATOM 674 O O . GLN A 1 87 ? -23.882 1.344 34.464 1.00 70.69 87 GLN A O 1
ATOM 679 N N . ARG A 1 88 ? -22.035 2.471 33.879 1.00 73.38 88 ARG A N 1
ATOM 680 C CA . ARG A 1 88 ? -21.673 2.844 35.255 1.00 73.38 88 ARG A CA 1
ATOM 681 C C . ARG A 1 88 ? -22.756 3.679 35.950 1.00 73.38 88 ARG A C 1
ATOM 683 O O . ARG A 1 88 ? -22.972 3.526 37.150 1.00 73.38 88 ARG A O 1
ATOM 690 N N . GLY A 1 89 ? -23.426 4.567 35.212 1.00 78.94 89 GLY A N 1
ATOM 691 C CA . GLY A 1 89 ? -24.538 5.367 35.734 1.00 78.94 89 GLY A CA 1
ATOM 692 C C . GLY A 1 89 ? -25.777 4.529 36.061 1.00 78.94 89 GLY A C 1
ATOM 693 O O . GLY A 1 89 ? -26.425 4.761 37.085 1.00 78.94 89 GLY A O 1
ATOM 694 N N . ILE A 1 90 ? -26.080 3.533 35.226 1.00 82.88 90 ILE A N 1
ATOM 695 C CA . ILE A 1 90 ? -27.179 2.584 35.445 1.00 82.88 90 ILE A CA 1
ATOM 696 C C . ILE A 1 90 ? -26.882 1.698 36.659 1.00 82.88 90 ILE A C 1
ATOM 698 O O . ILE A 1 90 ? -27.724 1.606 37.549 1.00 82.88 90 ILE A O 1
ATOM 702 N N . ASP A 1 91 ? -25.678 1.131 36.753 1.00 85.75 91 ASP A N 1
ATOM 703 C CA . ASP A 1 91 ? -25.278 0.265 37.870 1.00 85.75 91 ASP A CA 1
ATOM 704 C C . ASP A 1 91 ? -25.356 0.999 39.216 1.00 85.75 91 ASP A C 1
ATOM 706 O O . ASP A 1 91 ? -25.889 0.473 40.195 1.00 85.75 91 ASP A O 1
ATOM 710 N N . GLU A 1 92 ? -24.903 2.255 39.265 1.00 87.44 92 GLU A N 1
ATOM 711 C CA . GLU A 1 92 ? -24.980 3.056 40.488 1.00 87.44 92 GLU A CA 1
ATOM 712 C C . GLU A 1 92 ? -26.424 3.444 40.839 1.00 87.44 92 GLU A C 1
ATOM 714 O O . GLU A 1 92 ? -26.782 3.531 42.016 1.00 87.44 92 GLU A O 1
ATOM 719 N N . SER A 1 93 ? -27.281 3.637 39.834 1.00 88.31 93 SER A N 1
ATOM 720 C CA . SER A 1 93 ? -28.710 3.899 40.043 1.00 88.31 93 SER A CA 1
ATOM 721 C C . SER A 1 93 ? -29.432 2.661 40.579 1.00 88.31 93 SER A C 1
ATOM 723 O O . SER A 1 93 ? -30.184 2.765 41.548 1.00 88.31 93 SER A O 1
ATOM 725 N N . ILE A 1 94 ? -29.148 1.479 40.024 1.00 89.50 94 ILE A N 1
ATOM 726 C CA . ILE A 1 94 ? -29.675 0.194 40.507 1.00 89.50 94 ILE A CA 1
ATOM 727 C C . ILE A 1 94 ? -29.223 -0.057 41.948 1.00 89.50 94 ILE A C 1
ATOM 729 O O . ILE A 1 94 ? -30.041 -0.412 42.798 1.00 89.50 94 ILE A O 1
ATOM 733 N N . ARG A 1 95 ? -27.945 0.197 42.257 1.00 88.06 95 ARG A N 1
ATOM 734 C CA . ARG A 1 95 ? -27.404 0.055 43.614 1.00 88.06 95 ARG A CA 1
ATOM 735 C C . ARG A 1 95 ? -28.140 0.942 44.618 1.00 88.06 95 ARG A C 1
ATOM 737 O O . ARG A 1 95 ? -28.487 0.472 45.699 1.00 88.06 95 ARG A O 1
ATOM 744 N N . LYS A 1 96 ? -28.421 2.200 44.261 1.00 89.50 96 LYS A N 1
ATOM 745 C CA . LYS A 1 96 ? -29.188 3.133 45.106 1.00 89.50 96 LYS A CA 1
ATOM 746 C C . LYS A 1 96 ? -30.626 2.668 45.335 1.00 89.50 96 LYS A C 1
ATOM 748 O O . LYS A 1 96 ? -31.098 2.742 46.465 1.00 89.50 96 LYS A O 1
ATOM 753 N N . ILE A 1 97 ? -31.300 2.175 44.294 1.00 92.88 97 ILE A N 1
ATOM 754 C CA . ILE A 1 97 ? -32.667 1.640 44.397 1.00 92.88 97 ILE A CA 1
ATOM 755 C C . ILE A 1 97 ? -32.698 0.440 45.346 1.00 92.88 97 ILE A C 1
ATOM 757 O O . ILE A 1 97 ? -33.518 0.402 46.260 1.00 92.88 97 ILE A O 1
ATOM 761 N N . PHE A 1 98 ? -31.773 -0.507 45.175 1.00 90.88 98 PHE A N 1
ATOM 762 C CA . PHE A 1 98 ? -31.678 -1.680 46.040 1.00 90.88 98 PHE A CA 1
ATOM 763 C C . PHE A 1 98 ? -31.426 -1.289 47.503 1.00 90.88 98 PHE A C 1
ATOM 765 O O . PHE A 1 98 ? -32.087 -1.803 48.403 1.00 90.88 98 PHE A O 1
ATOM 772 N N . LEU A 1 99 ? -30.525 -0.330 47.746 1.00 89.62 99 LEU A N 1
ATOM 773 C CA . LEU A 1 99 ? -30.251 0.172 49.093 1.00 89.62 99 LEU A CA 1
ATOM 774 C C . LEU A 1 99 ? -31.492 0.818 49.731 1.00 89.62 99 LEU A C 1
ATOM 776 O O . LEU A 1 99 ? -31.766 0.578 50.900 1.00 89.62 99 LEU A O 1
ATOM 780 N N . ALA A 1 100 ? -32.256 1.602 48.964 1.00 88.12 100 ALA A N 1
ATOM 781 C CA . ALA A 1 100 ? -33.475 2.254 49.441 1.00 88.12 100 ALA A CA 1
ATOM 782 C C . ALA A 1 100 ? -34.588 1.250 49.785 1.00 88.12 100 ALA A C 1
ATOM 784 O O . ALA A 1 100 ? -35.303 1.440 50.764 1.00 88.12 100 ALA A O 1
ATOM 785 N N . LEU A 1 101 ? -34.704 0.167 49.012 1.00 88.75 101 LEU A N 1
ATOM 786 C CA . LEU A 1 101 ? -35.649 -0.927 49.266 1.00 88.75 101 LEU A CA 1
ATOM 787 C C . LEU A 1 101 ? -35.237 -1.820 50.444 1.00 88.75 101 LEU A C 1
ATOM 789 O O . LEU A 1 101 ? -36.093 -2.461 51.032 1.00 88.75 101 LEU A O 1
ATOM 793 N N . SER A 1 102 ? -33.951 -1.861 50.800 1.00 80.31 102 SER A N 1
ATOM 794 C CA . SER A 1 102 ? -33.428 -2.701 51.893 1.00 80.31 102 SER A CA 1
ATOM 795 C C . SER A 1 102 ? -33.637 -2.102 53.293 1.00 80.31 102 SER A C 1
ATOM 797 O O . SER A 1 102 ? -33.266 -2.723 54.285 1.00 80.31 102 SER A O 1
ATOM 799 N N . ILE A 1 103 ? -34.153 -0.871 53.376 1.00 77.88 103 ILE A N 1
ATOM 800 C CA . ILE A 1 103 ? -34.366 -0.120 54.627 1.00 77.88 103 ILE A CA 1
ATOM 801 C C . ILE A 1 103 ? -35.855 -0.142 55.042 1.00 77.88 103 ILE A C 1
ATOM 803 O O . ILE A 1 103 ? -36.207 0.366 56.106 1.00 77.88 103 ILE A O 1
ATOM 807 N N . PHE A 1 104 ? -36.719 -0.754 54.228 1.00 54.44 104 PHE A N 1
ATOM 808 C CA . PHE A 1 104 ? -38.137 -0.988 54.511 1.00 54.44 104 PHE A CA 1
ATOM 809 C C . PHE A 1 104 ? -38.378 -2.465 54.836 1.00 54.44 104 PHE A C 1
ATOM 811 O O . PHE A 1 104 ? -39.233 -2.734 55.709 1.00 54.44 104 PHE A O 1
#

Organism: NCBI:txid1314776

Secondary structure (DSSP, 8-state):
----------------------------------PPPP-GGGSHHHHHHHHHHHHHHHHHHHHHHHHHHHHHHHHHHHHHHHHHHHHHHHHHHHHHHHHHHTT-

Sequence (104 aa):
MSTLPTQQPVDDAFKSNDSTYSNPRPIAAATSLATPAPDIHDTPLFHQLIGIIQEHNATAKEQRDIMQGMRRSLELLQEQSSIRPLQRGIDESIRKIFLALSIF

Radius of gyration: 46.34 Å; chains: 1; bounding box: 90×65×113 Å